Protein AF-A0A960PD73-F1 (afdb_monomer)

Secondary structure (DSSP, 8-state):
---PPPHHHHHHHHHHHHHH-TT--HHHHHHHHHHHHTTSPPPPGGGS--HHHHTT-TTS-GGGTHHHHHHHHHTT-HHHHTT--

Sequence (85 aa):
MSDQPTVSNVFRRAQEIRLSSANASFDDIRSQIVNEFSGQPFPSPAFLTIPELDNIAPEEDWTAGLPIVLRGIQTEDWNEIAHGI

Radius of gyration: 12.12 Å; Cα contacts (8 Å, |Δi|>4): 83; chains: 1; bounding box: 26×23×33 Å

Foldseek 3Di:
DDPADALVNLVVQLVVCCVVPVPDDLVNSLVVSCVVPVPHQQHDLVRLDDVVVCVVCVPDPLVQLSVQLVVCSVVVHSSSNSVSD

Solvent-accessible surface area (backbone atoms only — not comparable to full-atom values): 4994 Å² total; per-residue (Å²): 138,76,93,56,50,44,52,62,56,55,49,53,49,49,50,52,51,41,71,76,32,82,80,62,50,72,66,56,49,28,53,50,50,32,66,72,46,66,86,49,64,74,40,59,76,90,48,70,77,48,75,68,52,60,72,72,49,73,85,57,80,57,73,78,20,45,68,41,26,49,46,11,48,76,67,72,31,52,68,40,30,43,64,23,104

pLDDT: mean 75.27, std 13.69, range [37.81, 90.12]

Mean predicted aligned error: 7.28 Å

Structure (mmCIF, N/CA/C/O backbone):
data_AF-A0A960PD73-F1
#
_entry.id   AF-A0A960PD73-F1
#
loop_
_atom_site.group_PDB
_atom_site.id
_atom_site.type_symbol
_atom_site.label_atom_id
_atom_site.label_alt_id
_atom_site.label_comp_id
_atom_site.label_asym_id
_atom_site.label_entity_id
_atom_site.label_seq_id
_atom_site.pdbx_PDB_ins_code
_atom_site.Cartn_x
_atom_site.Cartn_y
_atom_site.Cartn_z
_atom_site.occupancy
_atom_site.B_iso_or_equiv
_atom_site.auth_seq_id
_atom_s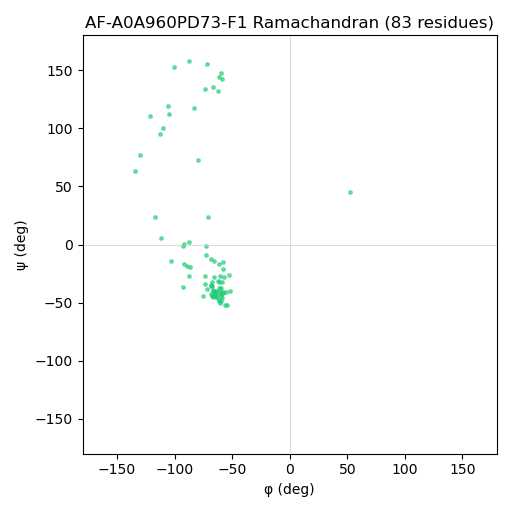ite.auth_comp_id
_atom_site.auth_asym_id
_atom_site.auth_atom_id
_atom_site.pdbx_PDB_model_num
ATOM 1 N N . MET A 1 1 ? 3.935 12.303 -18.678 1.00 37.81 1 MET A N 1
ATOM 2 C CA . MET A 1 1 ? 2.762 12.216 -17.793 1.00 37.81 1 MET A CA 1
ATOM 3 C C . MET A 1 1 ? 2.601 10.747 -17.487 1.00 37.81 1 MET A C 1
ATOM 5 O O . MET A 1 1 ? 2.235 10.004 -18.385 1.00 37.81 1 MET A O 1
ATOM 9 N N . SER A 1 2 ? 3.053 10.316 -16.316 1.00 45.72 2 SER A N 1
ATOM 10 C CA . SER A 1 2 ? 2.944 8.920 -15.903 1.00 45.72 2 SER A CA 1
ATOM 11 C C . SER A 1 2 ? 1.977 8.901 -14.735 1.00 45.72 2 SER A C 1
ATOM 13 O O . SER A 1 2 ? 2.385 9.158 -13.610 1.00 45.72 2 SER A O 1
ATOM 15 N N . ASP A 1 3 ? 0.701 8.636 -15.007 1.00 64.06 3 ASP A N 1
ATOM 16 C CA . ASP A 1 3 ? -0.356 8.448 -13.999 1.00 64.06 3 ASP A CA 1
ATOM 17 C C . ASP A 1 3 ? -0.198 7.123 -13.224 1.00 64.06 3 ASP A C 1
ATOM 19 O O . ASP A 1 3 ? -1.162 6.566 -12.706 1.00 64.06 3 ASP A O 1
ATOM 23 N N . GLN A 1 4 ? 1.020 6.573 -13.172 1.00 73.25 4 GLN A N 1
ATOM 24 C CA . GLN A 1 4 ? 1.303 5.334 -12.467 1.00 73.25 4 GLN A CA 1
ATOM 25 C C . GLN A 1 4 ? 1.516 5.655 -10.984 1.00 73.25 4 GLN A C 1
ATOM 27 O O . GLN A 1 4 ? 2.449 6.399 -10.656 1.00 73.25 4 GLN A O 1
ATOM 32 N N . PRO A 1 5 ? 0.673 5.133 -10.078 1.00 77.06 5 PRO A N 1
ATOM 33 C CA . PRO A 1 5 ? 0.849 5.350 -8.654 1.00 77.06 5 PRO A CA 1
ATOM 34 C C . PRO A 1 5 ? 2.185 4.755 -8.206 1.00 77.06 5 PRO A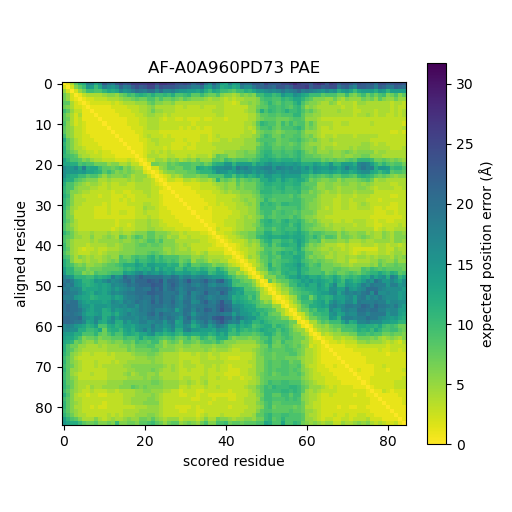 C 1
ATOM 36 O O . PRO A 1 5 ? 2.529 3.625 -8.541 1.00 77.06 5 PRO A O 1
ATOM 39 N N . THR A 1 6 ? 2.9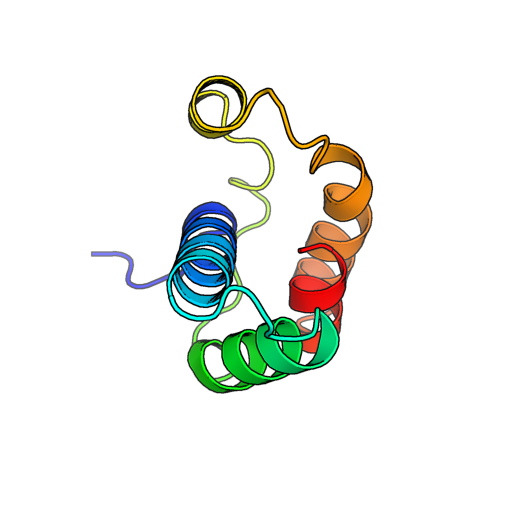66 5.522 -7.451 1.00 80.50 6 THR A N 1
ATOM 40 C CA . THR A 1 6 ? 4.175 5.017 -6.793 1.00 80.50 6 THR A CA 1
ATOM 41 C C . THR A 1 6 ? 3.817 4.438 -5.432 1.00 80.50 6 THR A C 1
ATOM 43 O O . THR A 1 6 ? 2.815 4.828 -4.834 1.00 80.50 6 THR A O 1
ATOM 46 N N . VAL A 1 7 ? 4.668 3.559 -4.899 1.00 78.19 7 VAL A N 1
ATOM 47 C CA . VAL A 1 7 ? 4.518 3.019 -3.536 1.00 78.19 7 VAL A CA 1
ATOM 48 C C . VAL A 1 7 ? 4.354 4.158 -2.519 1.00 78.19 7 VAL A C 1
ATOM 50 O O . VAL A 1 7 ? 3.465 4.117 -1.675 1.00 78.19 7 VAL A O 1
ATOM 53 N N . SER A 1 8 ? 5.106 5.249 -2.680 1.00 75.25 8 SER A N 1
ATOM 54 C CA . SER A 1 8 ? 4.995 6.454 -1.851 1.00 75.25 8 SER A CA 1
ATOM 55 C C . SER A 1 8 ? 3.638 7.140 -1.905 1.00 75.25 8 SER A C 1
ATOM 57 O O . SER A 1 8 ? 3.173 7.641 -0.884 1.00 75.25 8 SER A O 1
ATOM 59 N N . ASN A 1 9 ? 2.986 7.167 -3.069 1.00 80.62 9 ASN A N 1
ATOM 60 C CA . ASN A 1 9 ? 1.643 7.728 -3.182 1.00 80.62 9 ASN A CA 1
ATOM 61 C C . ASN A 1 9 ? 0.640 6.899 -2.379 1.00 80.62 9 ASN A C 1
ATOM 63 O O . ASN A 1 9 ? -0.206 7.474 -1.696 1.00 80.62 9 ASN A O 1
ATOM 67 N N . VAL A 1 10 ? 0.768 5.571 -2.424 1.00 82.19 10 VAL A N 1
ATOM 68 C CA . VAL A 1 10 ? -0.099 4.652 -1.677 1.00 82.19 10 VAL A CA 1
ATOM 69 C C . VAL A 1 10 ? 0.125 4.808 -0.169 1.00 82.19 10 VAL A C 1
ATOM 71 O O . VAL A 1 10 ? -0.835 4.968 0.580 1.00 82.19 10 VAL A O 1
ATOM 74 N N . PHE A 1 11 ? 1.383 4.880 0.276 1.00 78.75 11 PHE A N 1
ATOM 75 C CA . PHE A 1 11 ? 1.722 5.128 1.682 1.00 78.75 11 PHE A CA 1
ATOM 76 C C . PHE A 1 11 ? 1.212 6.475 2.189 1.00 78.75 11 PHE A C 1
ATOM 78 O O . PHE A 1 11 ? 0.576 6.545 3.240 1.00 78.75 11 PHE A O 1
ATOM 85 N N . ARG A 1 12 ? 1.456 7.555 1.438 1.00 79.12 12 ARG A N 1
ATOM 86 C CA . ARG A 1 12 ? 0.961 8.886 1.803 1.00 79.12 12 ARG A CA 1
ATOM 87 C C . ARG A 1 12 ? -0.556 8.873 1.933 1.00 79.12 12 ARG A C 1
ATOM 89 O O . ARG A 1 12 ? -1.094 9.441 2.879 1.00 79.12 12 ARG A O 1
ATOM 96 N N . ARG A 1 13 ? -1.241 8.176 1.026 1.00 85.38 13 ARG A N 1
ATOM 97 C CA . ARG A 1 13 ? -2.692 8.026 1.079 1.00 85.38 13 ARG A CA 1
ATOM 98 C C . ARG A 1 13 ? -3.149 7.254 2.319 1.00 85.38 13 ARG A C 1
ATOM 100 O O . ARG A 1 13 ? -4.092 7.686 2.974 1.00 85.38 13 ARG A O 1
ATOM 107 N N . ALA A 1 14 ? -2.462 6.174 2.684 1.00 83.00 14 ALA A N 1
ATOM 108 C CA . ALA A 1 14 ? -2.763 5.409 3.894 1.00 83.00 14 ALA A CA 1
ATOM 109 C C . ALA A 1 14 ? -2.595 6.260 5.166 1.00 83.00 14 ALA A C 1
ATOM 111 O O . ALA A 1 14 ? -3.462 6.246 6.042 1.00 83.00 14 ALA A O 1
ATOM 112 N N . GLN A 1 15 ? -1.538 7.079 5.233 1.00 78.75 15 GLN A N 1
ATOM 113 C CA . GLN A 1 15 ? -1.339 8.031 6.329 1.00 78.75 15 GLN A CA 1
ATOM 114 C C . GLN A 1 15 ? -2.424 9.110 6.369 1.00 78.75 15 GLN A C 1
ATO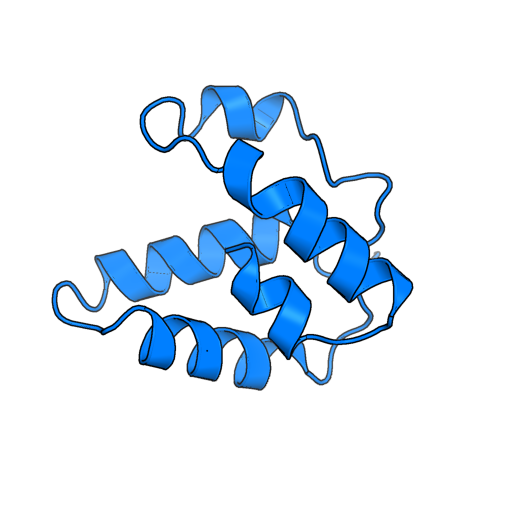M 116 O O . GLN A 1 15 ? -2.951 9.400 7.439 1.00 78.75 15 GLN A O 1
ATOM 121 N N . GLU A 1 16 ? -2.807 9.682 5.224 1.00 84.81 16 GLU A N 1
ATOM 122 C CA . GLU A 1 16 ? -3.903 10.656 5.147 1.00 84.81 16 GLU A CA 1
ATOM 123 C C . GLU A 1 16 ? -5.219 10.069 5.677 1.00 84.81 16 GLU A C 1
ATOM 125 O O . GLU A 1 16 ? -5.928 10.743 6.430 1.00 84.81 16 GLU A O 1
ATOM 130 N N . ILE A 1 17 ? -5.533 8.812 5.337 1.00 83.94 17 ILE A N 1
ATOM 131 C CA . ILE A 1 17 ? -6.722 8.109 5.840 1.00 83.94 17 ILE A CA 1
ATOM 132 C C . ILE A 1 17 ? -6.633 7.942 7.359 1.00 83.94 17 ILE A C 1
ATOM 134 O O . ILE A 1 17 ? -7.598 8.250 8.058 1.00 83.94 17 ILE A O 1
ATOM 138 N N . ARG A 1 18 ? -5.476 7.525 7.883 1.00 79.56 18 ARG A N 1
ATOM 139 C CA . ARG A 1 18 ? -5.254 7.342 9.325 1.00 79.56 18 ARG A CA 1
ATOM 140 C C . ARG A 1 18 ? -5.320 8.654 10.109 1.00 79.56 18 ARG A C 1
ATOM 142 O O . ARG A 1 18 ? -5.913 8.697 11.181 1.00 79.56 18 ARG A O 1
ATOM 149 N N . LEU A 1 19 ? -4.755 9.732 9.573 1.00 79.88 19 LEU A N 1
ATOM 150 C CA . LEU A 1 19 ? -4.824 11.069 10.170 1.00 79.88 19 LEU A CA 1
ATOM 151 C C . LEU A 1 19 ? -6.253 11.619 10.152 1.00 79.88 19 LEU A C 1
ATOM 153 O O . LEU A 1 19 ? -6.695 12.232 11.122 1.00 79.88 19 LEU A O 1
ATOM 157 N N . SER A 1 20 ? -6.986 11.377 9.063 1.00 82.00 20 SER A N 1
ATOM 158 C CA . SER A 1 20 ? -8.388 11.789 8.928 1.00 82.00 20 SER A CA 1
ATOM 159 C C . SER A 1 20 ? -9.330 10.931 9.778 1.00 82.00 20 SER A C 1
ATOM 161 O O . SER A 1 20 ? -10.386 11.400 10.199 1.00 82.00 20 SER A O 1
ATOM 163 N N . SER A 1 21 ? -8.939 9.686 10.054 1.00 74.81 21 SER A N 1
ATOM 164 C CA . SER A 1 21 ? -9.710 8.694 10.798 1.00 74.81 21 SER A CA 1
ATOM 165 C C . SER A 1 21 ? -8.841 8.073 11.889 1.00 74.81 21 SER A C 1
ATOM 167 O O . SER A 1 21 ? -8.396 6.934 11.774 1.00 74.81 21 SER A O 1
ATOM 169 N N . ALA A 1 22 ? -8.640 8.808 12.987 1.00 67.25 22 ALA A N 1
ATOM 170 C CA . ALA A 1 22 ? -7.784 8.388 14.104 1.00 67.25 22 ALA A CA 1
ATOM 171 C C . ALA A 1 22 ? -8.188 7.046 14.764 1.00 67.25 22 ALA A C 1
ATOM 173 O O . ALA A 1 22 ? -7.397 6.469 15.502 1.00 67.25 22 ALA A O 1
ATOM 174 N N . ASN A 1 23 ? -9.402 6.548 14.492 1.00 72.69 23 ASN A N 1
ATOM 175 C CA . ASN A 1 23 ? -9.927 5.266 14.978 1.00 72.69 23 ASN A CA 1
ATOM 176 C C . ASN A 1 23 ? -10.111 4.205 13.873 1.00 72.69 23 ASN A C 1
ATOM 178 O O . ASN A 1 23 ? -10.701 3.162 14.149 1.00 72.69 23 ASN A O 1
ATOM 182 N N . ALA A 1 24 ? -9.689 4.459 12.629 1.00 75.50 24 ALA A N 1
ATOM 183 C CA . ALA A 1 24 ? -9.802 3.458 11.568 1.00 75.50 24 ALA A CA 1
ATOM 184 C C . ALA A 1 24 ? -8.884 2.268 11.867 1.00 75.50 24 ALA A C 1
ATOM 186 O O . ALA A 1 24 ? -7.728 2.448 12.260 1.00 75.50 24 ALA A O 1
ATOM 187 N N . SER A 1 25 ? -9.399 1.051 11.687 1.00 81.12 25 SER A N 1
ATOM 188 C CA . SER A 1 25 ? -8.568 -0.143 11.800 1.00 81.12 25 SER A CA 1
ATOM 189 C C . SER A 1 25 ? -7.620 -0.242 10.601 1.00 81.12 25 SER A C 1
ATOM 191 O O . SER A 1 25 ? -7.903 0.279 9.520 1.00 81.12 25 SER A O 1
ATOM 193 N N . PHE A 1 26 ? -6.494 -0.936 10.769 1.00 78.44 26 PHE A N 1
ATOM 194 C CA . PHE A 1 26 ? -5.568 -1.190 9.661 1.00 78.44 26 PHE A CA 1
ATOM 195 C C . PHE A 1 26 ? -6.244 -1.944 8.503 1.00 78.44 26 PHE A C 1
ATOM 197 O O . PHE A 1 26 ? -5.942 -1.676 7.342 1.00 78.44 26 PHE A O 1
ATOM 204 N N . ASP A 1 27 ? -7.210 -2.820 8.798 1.00 81.81 27 ASP A N 1
ATOM 205 C CA . ASP A 1 27 ? -7.987 -3.532 7.779 1.00 81.81 27 ASP A CA 1
ATOM 206 C C . ASP A 1 27 ? -8.923 -2.598 6.991 1.00 81.81 27 ASP A C 1
ATOM 208 O O . ASP A 1 27 ? -9.082 -2.770 5.778 1.00 81.81 27 ASP A O 1
ATOM 212 N N . ASP A 1 28 ? -9.496 -1.576 7.636 1.00 85.81 28 ASP A N 1
ATOM 213 C CA . ASP A 1 28 ? -10.316 -0.562 6.956 1.00 85.81 28 ASP A CA 1
ATOM 214 C C . ASP A 1 28 ? -9.459 0.297 6.023 1.00 85.81 28 ASP A C 1
ATOM 216 O O . ASP A 1 28 ? -9.827 0.525 4.868 1.00 85.81 28 ASP A O 1
ATOM 220 N N . ILE A 1 29 ? -8.283 0.724 6.501 1.00 84.19 29 ILE A N 1
ATOM 221 C CA . ILE A 1 29 ? -7.319 1.498 5.708 1.00 84.19 29 ILE A CA 1
ATOM 222 C C . ILE A 1 29 ? -6.867 0.675 4.500 1.00 84.19 29 ILE A C 1
ATOM 224 O O . ILE A 1 29 ? -6.925 1.170 3.373 1.00 84.19 29 ILE A O 1
ATOM 228 N N . ARG A 1 30 ? -6.497 -0.599 4.702 1.00 85.56 30 ARG A N 1
ATOM 229 C CA . ARG A 1 30 ? -6.161 -1.520 3.609 1.00 85.56 30 ARG A CA 1
ATOM 230 C C . ARG A 1 30 ? -7.296 -1.603 2.599 1.00 85.56 30 ARG A C 1
ATOM 232 O O . ARG A 1 30 ? -7.063 -1.439 1.406 1.00 85.56 30 ARG A O 1
ATOM 239 N N . SER A 1 31 ? -8.515 -1.866 3.062 1.00 88.44 31 SER A N 1
ATOM 240 C CA . SER A 1 31 ? -9.674 -2.038 2.183 1.00 88.44 31 SER A CA 1
ATOM 241 C C . SER A 1 31 ? -9.939 -0.780 1.359 1.00 88.44 31 SER A C 1
ATOM 243 O O . SER A 1 31 ? -10.243 -0.864 0.170 1.00 88.44 31 SER A O 1
ATOM 245 N N . GLN A 1 32 ? -9.776 0.399 1.960 1.00 88.25 32 GLN A N 1
ATOM 246 C CA . GLN A 1 32 ? -9.918 1.670 1.263 1.00 88.25 32 GLN A CA 1
ATOM 247 C C . GLN A 1 32 ? -8.818 1.881 0.215 1.00 88.25 32 GLN A C 1
ATOM 249 O O . GLN A 1 32 ? -9.126 2.261 -0.911 1.00 88.25 32 GLN A O 1
ATOM 254 N N . ILE A 1 33 ? -7.563 1.563 0.543 1.00 88.00 33 ILE A N 1
ATOM 255 C CA . ILE A 1 33 ? -6.434 1.615 -0.395 1.00 88.00 33 ILE A CA 1
ATOM 256 C C . ILE A 1 33 ? -6.668 0.673 -1.582 1.00 88.00 33 ILE A C 1
ATOM 258 O O . ILE A 1 33 ? -6.583 1.098 -2.730 1.00 88.00 33 ILE A O 1
ATOM 262 N N . VAL A 1 34 ? -7.018 -0.591 -1.333 1.00 90.12 34 VAL A N 1
ATOM 263 C CA . VAL A 1 34 ? -7.296 -1.557 -2.407 1.00 90.12 34 VAL A CA 1
ATOM 264 C C . VAL A 1 34 ? -8.446 -1.062 -3.284 1.00 90.12 34 VAL A C 1
ATOM 266 O O . VAL A 1 34 ? -8.344 -1.102 -4.506 1.00 90.12 34 VAL A O 1
ATOM 269 N N . ASN A 1 35 ? -9.516 -0.525 -2.699 1.00 90.06 35 ASN A N 1
ATOM 270 C CA . ASN A 1 35 ? -10.632 0.020 -3.472 1.00 90.06 35 ASN A CA 1
ATOM 271 C C . ASN A 1 35 ? -10.236 1.242 -4.320 1.00 90.06 35 ASN A C 1
ATOM 273 O O . ASN A 1 35 ? -10.679 1.346 -5.461 1.00 90.06 35 ASN A O 1
ATOM 277 N N . GLU A 1 36 ? -9.400 2.145 -3.802 1.00 88.19 36 GLU A N 1
ATOM 278 C CA . GLU A 1 36 ? -8.944 3.333 -4.538 1.00 88.19 36 GLU A CA 1
ATOM 279 C C . GLU A 1 36 ? -7.952 2.986 -5.664 1.00 88.19 36 GLU A C 1
ATOM 281 O O . GLU A 1 36 ? -8.014 3.577 -6.744 1.00 88.19 36 GLU A O 1
ATOM 286 N N . PHE A 1 37 ? -7.058 2.019 -5.435 1.00 86.56 37 PHE A N 1
ATOM 287 C CA . PHE A 1 37 ? -5.949 1.714 -6.343 1.00 86.56 37 PHE A CA 1
ATOM 288 C C . PHE A 1 37 ? -6.151 0.468 -7.220 1.00 86.56 37 PHE A C 1
ATOM 290 O O . PHE A 1 37 ? -5.452 0.333 -8.219 1.00 86.56 37 PHE A O 1
ATOM 297 N N . SER A 1 38 ? -7.125 -0.406 -6.941 1.00 82.69 38 SER A N 1
ATOM 298 C CA . SER A 1 38 ? -7.368 -1.646 -7.714 1.00 82.69 38 SER A CA 1
ATOM 299 C C . SER A 1 38 ? -7.647 -1.440 -9.207 1.00 82.69 38 SER A C 1
ATOM 301 O O . SER A 1 38 ? -7.451 -2.362 -9.996 1.00 82.69 38 SER A O 1
ATOM 303 N N . GLY A 1 39 ? -8.077 -0.242 -9.613 1.00 82.31 39 GLY A N 1
ATOM 304 C CA . GLY A 1 39 ? -8.264 0.139 -11.017 1.00 82.31 39 GLY A CA 1
ATOM 305 C C . GLY A 1 39 ? -7.053 0.822 -11.665 1.00 82.31 39 GLY A C 1
ATOM 306 O O . GLY A 1 39 ? -7.123 1.192 -12.837 1.00 82.31 39 GLY A O 1
ATOM 307 N N . GLN A 1 40 ? -5.970 1.035 -10.916 1.00 84.50 40 GLN A N 1
ATOM 308 C CA . GLN A 1 40 ? -4.757 1.701 -11.381 1.00 84.50 40 GLN A CA 1
ATOM 309 C C . GLN A 1 40 ? -3.660 0.689 -11.735 1.00 84.50 40 GLN A C 1
ATOM 311 O O . GLN A 1 40 ? -3.618 -0.410 -11.173 1.00 84.50 40 GLN A O 1
ATOM 316 N N . PRO A 1 41 ? -2.744 1.044 -12.656 1.00 84.25 41 PRO A N 1
ATOM 317 C CA . PRO A 1 41 ? -1.572 0.221 -12.923 1.00 84.25 41 PRO A CA 1
ATOM 318 C C . PRO A 1 41 ? -0.732 0.048 -11.655 1.00 84.25 41 PRO A C 1
ATOM 320 O O . PRO A 1 41 ? -0.574 0.984 -10.870 1.00 84.25 41 PRO A O 1
ATOM 323 N N . PHE A 1 42 ? -0.168 -1.146 -11.474 1.00 84.06 42 PHE A N 1
ATOM 324 C CA . PHE A 1 42 ? 0.647 -1.461 -10.305 1.00 84.06 42 PHE A CA 1
ATOM 325 C C . PHE A 1 42 ? 1.866 -0.538 -10.195 1.00 84.06 42 PHE A C 1
ATOM 327 O O . PHE A 1 42 ? 2.419 -0.132 -11.224 1.00 84.06 42 PHE A O 1
ATOM 334 N N . PRO A 1 43 ? 2.320 -0.215 -8.973 1.00 80.31 43 PRO A N 1
ATOM 335 C CA . PRO A 1 43 ? 3.517 0.583 -8.775 1.00 80.31 43 PRO A CA 1
ATOM 336 C C . PRO A 1 43 ? 4.743 -0.105 -9.360 1.00 80.31 43 PRO A C 1
ATOM 338 O O . PRO A 1 43 ? 4.892 -1.321 -9.273 1.00 80.31 43 PRO A O 1
ATOM 341 N N . SER A 1 44 ? 5.666 0.677 -9.915 1.00 78.19 44 SER A N 1
ATOM 342 C CA . SER A 1 44 ? 6.938 0.113 -10.359 1.00 78.19 44 SER A CA 1
ATOM 343 C C . SER A 1 44 ? 7.824 -0.222 -9.151 1.00 78.19 44 SER A C 1
ATOM 345 O O . SER A 1 44 ? 8.017 0.638 -8.282 1.00 78.19 44 SER A O 1
ATOM 347 N N . PRO A 1 45 ? 8.445 -1.418 -9.117 1.00 73.94 45 PRO A N 1
ATOM 348 C CA . PRO A 1 45 ? 9.370 -1.792 -8.051 1.00 73.94 45 PRO A CA 1
ATOM 349 C C . PRO A 1 45 ? 10.645 -0.933 -8.055 1.00 73.94 45 PRO A C 1
ATOM 351 O O . PRO A 1 45 ? 11.361 -0.890 -7.060 1.00 73.94 45 PRO A O 1
ATOM 354 N N . ALA A 1 46 ? 10.911 -0.188 -9.137 1.00 68.38 46 ALA A N 1
ATOM 355 C CA . ALA A 1 46 ? 12.023 0.759 -9.219 1.00 68.38 46 ALA A CA 1
ATOM 356 C C . ALA A 1 46 ? 11.936 1.902 -8.185 1.00 68.38 46 ALA A C 1
ATOM 358 O O . ALA A 1 46 ? 12.941 2.557 -7.925 1.00 68.38 46 ALA A O 1
ATOM 359 N N . PHE A 1 47 ? 10.757 2.129 -7.592 1.00 65.38 47 PHE A N 1
ATOM 360 C CA . PHE A 1 47 ? 10.501 3.184 -6.605 1.00 65.38 47 PHE A CA 1
ATOM 361 C C . PHE A 1 47 ? 10.092 2.635 -5.227 1.00 65.38 47 PHE A C 1
ATOM 363 O O . PHE A 1 47 ? 9.423 3.327 -4.465 1.00 65.38 47 PHE A O 1
ATOM 370 N N . LEU A 1 48 ? 10.466 1.392 -4.901 1.00 64.06 48 LEU A N 1
ATOM 371 C CA . LEU A 1 48 ? 10.234 0.803 -3.571 1.00 64.06 48 LEU A CA 1
ATOM 372 C C . LEU A 1 48 ? 11.062 1.470 -2.469 1.00 64.06 48 LEU A C 1
ATOM 374 O O . LEU A 1 48 ? 10.596 1.620 -1.346 1.00 64.06 48 LEU A O 1
ATOM 378 N N . THR A 1 49 ? 12.283 1.885 -2.792 1.00 55.69 49 THR A N 1
ATOM 379 C CA . THR A 1 49 ? 13.170 2.614 -1.887 1.00 55.69 49 THR A CA 1
ATOM 380 C C . THR A 1 49 ? 13.280 4.042 -2.389 1.00 55.69 49 THR A C 1
ATOM 382 O O . THR A 1 49 ? 14.010 4.298 -3.349 1.00 55.69 49 THR A O 1
ATOM 385 N N . ILE A 1 50 ? 12.547 4.974 -1.782 1.00 53.12 50 ILE A N 1
ATOM 386 C CA . ILE A 1 50 ? 12.746 6.398 -2.058 1.00 53.12 50 ILE A CA 1
ATOM 387 C C . ILE A 1 50 ? 13.492 7.002 -0.862 1.00 53.12 50 ILE A C 1
ATOM 389 O O . ILE A 1 50 ? 12.896 7.105 0.209 1.00 53.12 50 ILE A O 1
ATOM 393 N N . PRO A 1 51 ? 14.758 7.433 -1.027 1.00 49.94 51 PRO A N 1
ATOM 394 C CA . PRO A 1 51 ? 15.515 8.140 0.013 1.00 49.94 51 PRO A CA 1
ATOM 395 C C . PRO A 1 51 ? 14.766 9.354 0.586 1.00 49.94 51 PRO A C 1
ATOM 397 O O . PRO A 1 51 ? 14.984 9.754 1.722 1.00 49.94 51 PRO A O 1
ATOM 400 N N . GLU A 1 52 ? 13.860 9.941 -0.198 1.00 47.19 52 GLU A N 1
ATOM 401 C CA . GLU A 1 52 ? 12.996 11.043 0.225 1.00 47.19 52 GLU A CA 1
ATOM 402 C C . GLU A 1 52 ? 11.952 10.618 1.273 1.00 47.19 52 GLU A C 1
ATOM 404 O O . GLU A 1 52 ? 11.682 11.399 2.176 1.00 47.19 52 GLU A O 1
ATOM 409 N N . LEU A 1 53 ? 11.402 9.395 1.219 1.00 48.75 53 LEU A N 1
ATOM 410 C CA . LEU A 1 53 ? 10.469 8.895 2.243 1.00 48.75 53 LEU A CA 1
ATOM 411 C C . LEU A 1 53 ? 11.166 8.548 3.558 1.00 48.75 53 LEU A C 1
ATOM 413 O O . LEU A 1 53 ? 10.596 8.778 4.623 1.00 48.75 53 LEU A O 1
ATOM 417 N N . ASP A 1 54 ? 12.405 8.062 3.473 1.00 48.97 54 ASP A N 1
ATOM 418 C CA . ASP A 1 54 ? 13.273 7.793 4.628 1.00 48.97 54 ASP A CA 1
ATOM 419 C C . ASP A 1 54 ? 13.476 9.067 5.476 1.0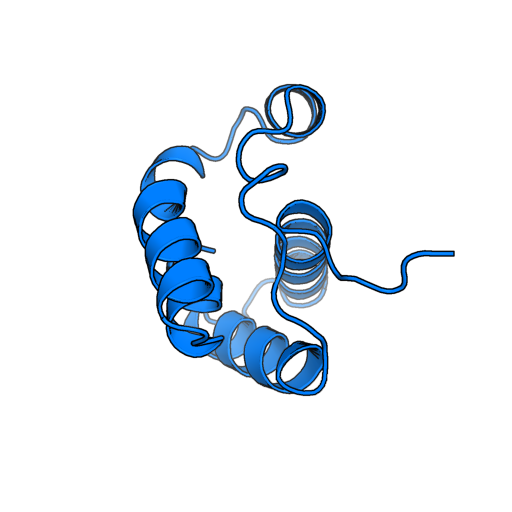0 48.97 54 ASP A C 1
ATOM 421 O O . ASP A 1 54 ? 13.628 9.020 6.693 1.00 48.97 54 ASP A O 1
ATOM 425 N N . ASN A 1 55 ? 13.388 10.235 4.828 1.00 48.19 55 ASN A N 1
ATOM 426 C CA . ASN A 1 55 ? 13.498 11.550 5.453 1.00 48.19 55 ASN A CA 1
ATOM 427 C C . ASN A 1 55 ? 12.140 12.151 5.887 1.00 48.19 55 ASN A C 1
ATOM 429 O O . ASN A 1 55 ? 12.116 13.104 6.662 1.00 48.19 55 ASN A O 1
ATOM 433 N N . ILE A 1 56 ? 11.010 11.638 5.378 1.00 51.22 56 ILE A N 1
ATOM 434 C CA . ILE A 1 56 ? 9.654 12.173 5.629 1.00 51.22 56 ILE A CA 1
ATOM 435 C C . ILE A 1 56 ? 8.972 11.476 6.814 1.00 51.22 56 ILE A C 1
ATOM 437 O O . ILE A 1 56 ? 8.265 12.141 7.569 1.00 51.22 56 ILE A O 1
ATOM 441 N N . ALA A 1 57 ? 9.180 10.168 6.998 1.00 49.53 57 ALA A N 1
ATOM 442 C CA . ALA A 1 57 ? 8.599 9.410 8.112 1.00 49.53 57 ALA A CA 1
ATOM 443 C C . ALA A 1 57 ? 9.632 8.484 8.793 1.00 49.53 57 ALA A C 1
ATOM 445 O O . ALA A 1 57 ? 9.461 7.267 8.780 1.00 49.53 57 ALA A O 1
ATOM 446 N N . PRO A 1 58 ? 10.700 9.041 9.398 1.00 49.09 58 PRO A N 1
ATOM 447 C CA . PRO A 1 58 ? 11.748 8.260 10.066 1.00 49.09 58 PRO A CA 1
ATOM 448 C C . PRO A 1 58 ? 11.284 7.552 11.354 1.00 49.09 58 PRO A C 1
ATOM 450 O O . PRO A 1 58 ? 12.011 6.716 11.882 1.00 49.09 58 PRO A O 1
ATOM 453 N N . GLU A 1 59 ? 10.105 7.890 11.891 1.00 46.88 59 GLU A N 1
ATOM 454 C CA . GLU A 1 59 ? 9.582 7.308 13.139 1.00 46.88 59 GLU A CA 1
ATOM 455 C C . GLU A 1 59 ? 8.797 5.996 12.944 1.00 46.88 59 GLU A C 1
ATOM 457 O O . GLU A 1 59 ? 8.650 5.235 13.900 1.00 46.88 59 GLU A O 1
ATOM 462 N N . GLU A 1 60 ? 8.313 5.698 11.733 1.00 52.91 60 GLU A N 1
ATOM 463 C CA . GLU A 1 60 ? 7.638 4.432 11.422 1.00 52.91 60 GLU A CA 1
ATOM 464 C C . GLU A 1 60 ? 8.569 3.547 10.594 1.00 52.91 60 GLU A C 1
ATOM 466 O O . GLU A 1 60 ? 8.978 3.918 9.501 1.00 52.91 60 GLU A O 1
ATOM 471 N N . ASP A 1 61 ? 8.914 2.362 11.099 1.00 56.72 61 ASP A N 1
ATOM 472 C CA . ASP A 1 61 ? 9.786 1.421 10.390 1.00 56.72 61 ASP A CA 1
ATOM 473 C C . ASP A 1 61 ? 8.996 0.650 9.314 1.00 56.72 61 ASP A C 1
ATOM 475 O O . ASP A 1 61 ? 8.651 -0.525 9.456 1.00 56.72 61 ASP A O 1
ATOM 479 N N . TRP A 1 62 ? 8.656 1.339 8.222 1.00 63.22 62 TRP A N 1
ATOM 480 C CA . TRP A 1 62 ? 7.927 0.780 7.073 1.00 63.22 62 TRP A CA 1
ATOM 481 C C . TRP A 1 62 ? 8.791 -0.166 6.227 1.00 63.22 62 TRP A C 1
ATOM 483 O O . TRP A 1 62 ? 8.271 -0.889 5.372 1.00 63.22 62 TRP A O 1
ATOM 493 N N . THR A 1 63 ? 10.102 -0.239 6.494 1.00 63.38 63 THR A N 1
ATOM 494 C CA . THR A 1 63 ? 11.002 -1.180 5.813 1.00 63.38 63 THR A CA 1
ATOM 495 C C . THR A 1 63 ? 10.606 -2.638 6.048 1.00 63.38 63 THR A C 1
ATOM 497 O O . THR A 1 63 ? 10.809 -3.479 5.169 1.00 63.38 63 THR A O 1
ATOM 500 N N . ALA A 1 64 ? 9.947 -2.929 7.175 1.00 68.62 64 ALA A N 1
ATOM 501 C CA . ALA A 1 64 ? 9.417 -4.250 7.497 1.00 68.62 64 ALA A CA 1
ATOM 502 C C . ALA A 1 64 ? 8.346 -4.732 6.497 1.00 68.62 64 ALA A C 1
ATOM 504 O O . ALA A 1 64 ? 8.237 -5.931 6.235 1.00 68.62 64 ALA A O 1
ATOM 505 N N . GLY A 1 65 ? 7.578 -3.805 5.916 1.00 74.75 65 GLY A N 1
ATOM 506 C CA . GLY A 1 65 ? 6.516 -4.098 4.955 1.00 74.75 65 GLY A CA 1
ATOM 507 C C . GLY A 1 65 ? 6.981 -4.144 3.497 1.00 74.75 65 GLY A C 1
ATOM 508 O O . GLY A 1 65 ? 6.323 -4.763 2.659 1.00 74.75 65 GLY A O 1
ATOM 509 N N . LEU A 1 66 ? 8.149 -3.575 3.177 1.00 78.25 66 LEU A N 1
ATOM 510 C CA . LEU A 1 66 ? 8.667 -3.492 1.804 1.00 78.25 66 LEU A CA 1
ATOM 511 C C . LEU A 1 66 ? 8.787 -4.834 1.069 1.00 78.25 66 LEU A C 1
ATOM 513 O O . LEU A 1 66 ? 8.428 -4.875 -0.110 1.00 78.25 66 LEU A O 1
ATOM 517 N N . PRO A 1 67 ? 9.239 -5.940 1.695 1.00 82.44 67 PRO A N 1
ATOM 518 C CA . PRO A 1 67 ? 9.265 -7.238 1.026 1.00 82.44 67 PRO A CA 1
ATOM 519 C C . PRO A 1 67 ? 7.868 -7.721 0.619 1.00 82.44 67 PRO A C 1
ATOM 521 O O . PRO A 1 67 ? 7.725 -8.384 -0.405 1.00 82.44 67 PRO A O 1
ATOM 524 N N . ILE A 1 68 ? 6.842 -7.373 1.403 1.00 85.06 68 ILE A N 1
ATOM 525 C CA . ILE A 1 68 ? 5.443 -7.731 1.144 1.00 85.06 68 ILE A CA 1
ATOM 526 C C . ILE A 1 68 ? 4.891 -6.860 0.013 1.00 85.06 68 ILE A C 1
ATOM 528 O O . ILE A 1 68 ? 4.303 -7.390 -0.925 1.00 85.06 68 ILE A O 1
ATOM 532 N N . VAL A 1 69 ? 5.169 -5.551 0.034 1.00 84.56 69 VAL A N 1
ATOM 533 C CA . VAL A 1 69 ? 4.808 -4.646 -1.069 1.00 84.56 69 VAL A CA 1
ATOM 534 C C . VAL A 1 69 ? 5.454 -5.093 -2.380 1.00 84.56 69 VAL A C 1
ATOM 536 O O . VAL A 1 69 ? 4.781 -5.174 -3.405 1.00 84.56 69 VAL A O 1
ATOM 539 N N . LEU A 1 70 ? 6.750 -5.421 -2.358 1.00 84.12 70 LEU A N 1
ATOM 540 C CA . LEU A 1 70 ? 7.473 -5.920 -3.528 1.00 84.12 70 LEU A CA 1
ATOM 541 C C . LEU A 1 70 ? 6.847 -7.211 -4.059 1.00 84.12 70 LEU A C 1
ATOM 543 O O . LEU A 1 70 ? 6.678 -7.339 -5.271 1.00 84.12 70 LEU A O 1
ATOM 547 N N . ARG A 1 71 ? 6.501 -8.147 -3.168 1.00 86.62 71 ARG A N 1
ATOM 548 C CA . ARG A 1 71 ? 5.830 -9.393 -3.546 1.00 86.62 71 ARG A CA 1
ATOM 549 C C . ARG A 1 71 ? 4.498 -9.097 -4.227 1.00 86.62 71 ARG A C 1
ATOM 551 O O . ARG A 1 71 ? 4.309 -9.556 -5.345 1.00 86.62 71 ARG A O 1
ATOM 558 N N . GLY A 1 72 ? 3.673 -8.232 -3.639 1.00 87.31 72 GLY A N 1
ATOM 559 C CA . GLY A 1 72 ? 2.402 -7.809 -4.222 1.00 87.31 72 GLY A CA 1
ATOM 560 C C . GLY A 1 72 ? 2.544 -7.131 -5.585 1.00 87.31 72 GLY A C 1
ATOM 561 O O . GLY A 1 72 ? 1.750 -7.386 -6.482 1.00 87.31 72 GLY A O 1
ATOM 562 N N . ILE A 1 73 ? 3.588 -6.323 -5.794 1.00 86.50 73 ILE A N 1
ATOM 563 C CA . ILE A 1 73 ? 3.898 -5.746 -7.112 1.00 86.50 73 ILE A CA 1
ATOM 564 C C . ILE A 1 73 ? 4.260 -6.844 -8.120 1.00 86.50 73 ILE A C 1
ATOM 566 O O . ILE A 1 73 ? 3.786 -6.820 -9.251 1.00 86.50 73 ILE A O 1
ATOM 570 N N . GLN A 1 74 ? 5.097 -7.807 -7.725 1.00 86.69 74 GLN A N 1
ATOM 571 C CA . GLN A 1 74 ? 5.524 -8.912 -8.592 1.00 86.69 74 GLN A CA 1
ATOM 572 C C . GLN A 1 74 ? 4.385 -9.877 -8.931 1.00 86.69 74 GLN A C 1
ATOM 574 O O . GLN A 1 74 ? 4.385 -10.459 -10.014 1.00 86.69 74 GLN A O 1
ATOM 579 N N . THR A 1 75 ? 3.443 -10.064 -8.008 1.00 89.69 75 THR A N 1
ATOM 580 C CA . THR A 1 75 ? 2.262 -10.913 -8.190 1.00 89.69 75 THR A CA 1
ATOM 581 C C . THR A 1 75 ? 1.055 -10.152 -8.726 1.00 89.69 75 THR A C 1
ATOM 583 O O . THR A 1 75 ? 0.007 -10.768 -8.892 1.00 89.69 75 THR A O 1
ATOM 586 N N . GLU A 1 76 ? 1.187 -8.846 -8.980 1.00 88.50 76 GLU A N 1
ATOM 587 C CA . GLU A 1 76 ? 0.097 -7.976 -9.431 1.00 88.50 76 GLU A CA 1
ATOM 588 C C . GLU A 1 76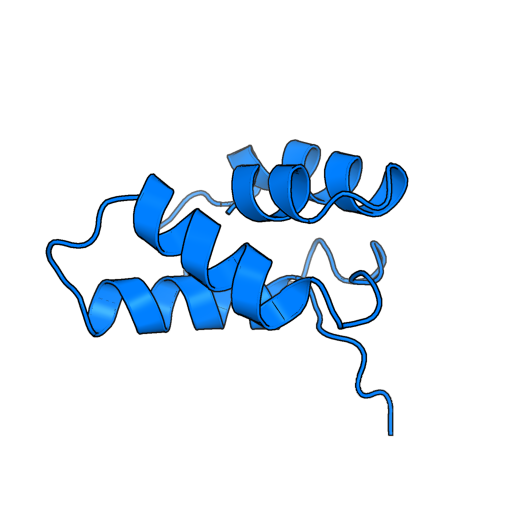 ? -1.140 -8.073 -8.509 1.00 88.50 76 GLU A C 1
ATOM 590 O O . GLU A 1 76 ? -2.281 -8.184 -8.958 1.00 88.50 76 GLU A O 1
ATOM 595 N N . ASP A 1 77 ? -0.913 -8.040 -7.189 1.00 89.62 77 ASP A N 1
ATOM 596 C CA . ASP A 1 77 ? -1.958 -8.124 -6.165 1.00 89.62 77 ASP A CA 1
ATOM 597 C C . ASP A 1 77 ? -1.951 -6.898 -5.241 1.00 89.62 77 ASP A C 1
ATOM 599 O O . ASP A 1 77 ? -1.068 -6.702 -4.400 1.00 89.62 77 ASP A O 1
ATOM 603 N N . TRP A 1 78 ? -2.996 -6.078 -5.367 1.00 87.94 78 TRP A N 1
ATOM 604 C CA . TRP A 1 78 ? -3.200 -4.900 -4.528 1.00 87.94 78 TRP A CA 1
ATOM 605 C C . TRP A 1 78 ? -3.455 -5.241 -3.058 1.00 87.94 78 TRP A C 1
ATOM 607 O O . TRP A 1 78 ? -3.101 -4.438 -2.196 1.00 87.94 78 TRP A O 1
ATOM 617 N N . ASN A 1 79 ? -4.020 -6.413 -2.747 1.00 88.44 79 ASN A N 1
ATOM 618 C CA . ASN A 1 79 ? -4.219 -6.833 -1.359 1.00 88.44 79 ASN A CA 1
ATOM 619 C C . ASN A 1 79 ? -2.888 -7.086 -0.666 1.00 88.44 79 ASN A C 1
ATOM 621 O O . ASN A 1 79 ? -2.731 -6.715 0.493 1.00 88.44 79 ASN A O 1
ATOM 625 N N . GLU A 1 80 ? -1.933 -7.687 -1.374 1.00 87.44 80 GLU A N 1
ATOM 626 C CA . GLU A 1 80 ? -0.577 -7.876 -0.869 1.00 87.44 80 GLU A CA 1
ATOM 627 C C . GLU A 1 80 ? 0.173 -6.551 -0.743 1.00 87.44 80 GLU A C 1
ATOM 629 O O . GLU A 1 80 ? 0.819 -6.311 0.275 1.00 87.44 80 GLU A O 1
ATOM 634 N N . ILE A 1 81 ? 0.043 -5.659 -1.731 1.00 86.25 81 ILE A N 1
ATOM 635 C CA . ILE A 1 81 ? 0.635 -4.316 -1.663 1.00 86.25 81 ILE A CA 1
ATOM 636 C C . ILE A 1 81 ? 0.140 -3.588 -0.421 1.00 86.25 81 ILE A C 1
ATOM 638 O O . ILE A 1 81 ? 0.937 -3.143 0.396 1.00 86.25 81 ILE A O 1
ATOM 642 N N . ALA A 1 82 ? -1.173 -3.538 -0.233 1.00 86.31 82 ALA A N 1
ATOM 643 C CA . ALA A 1 82 ? -1.778 -2.923 0.934 1.00 86.31 82 ALA A CA 1
ATOM 644 C C . ALA A 1 82 ? -1.588 -3.760 2.215 1.00 86.31 82 ALA A C 1
ATOM 646 O O . ALA A 1 82 ? -2.045 -3.355 3.280 1.00 86.31 82 ALA A O 1
ATOM 647 N N . HIS A 1 83 ? -0.946 -4.933 2.135 1.00 85.12 83 HIS A N 1
ATOM 648 C CA . HIS A 1 83 ? -0.518 -5.709 3.296 1.00 85.12 83 HIS A CA 1
ATOM 649 C C . HIS A 1 83 ? 0.857 -5.335 3.817 1.00 85.12 83 HIS A C 1
ATOM 651 O O . HIS A 1 83 ? 1.109 -5.485 5.009 1.00 85.12 83 HIS A O 1
ATOM 657 N N . GLY A 1 84 ? 1.722 -4.826 2.947 1.00 78.19 84 GLY A N 1
ATOM 658 C CA . GLY A 1 84 ? 3.000 -4.254 3.349 1.00 78.19 84 GLY A CA 1
ATOM 659 C C . GLY A 1 84 ? 2.938 -2.770 3.723 1.00 78.19 84 GLY A C 1
ATOM 660 O O . GLY A 1 84 ? 3.987 -2.198 4.001 1.00 78.19 84 GLY A O 1
ATOM 661 N N . ILE A 1 85 ? 1.751 -2.158 3.695 1.00 76.12 85 ILE A N 1
ATOM 662 C CA . ILE A 1 85 ? 1.472 -0.778 4.124 1.00 76.12 85 ILE A CA 1
ATOM 663 C C . ILE A 1 85 ? 0.766 -0.820 5.474 1.00 76.12 85 ILE A C 1
ATOM 665 O O . ILE A 1 85 ? 1.142 -0.007 6.342 1.00 76.12 85 ILE A O 1
#

=== Feature glossary ===
Legend for the data blocks above and below:

— What the protein is —

The amino-acid sequence is the protein's primary structure: the linear order of residues from the N-terminus to the C-terminus, written in one-letter code. Everything else here — the 3D coordinates, the secondary structure, the domain annotations — is ultimately a consequence of this string.

Database cross-references. InterPro integrates a dozen domain/family signature databases into unified entries with residue-range hits. GO terms attach function/process/location labels with evidence codes. CATH codes position the fold in a four-level structural taxonomy. Organism is the NCBI-taxonomy species name.

— Where its atoms are —

The mmCIF block holds the 3D Cartesian coordinates of each backbone atom (N, Cα, C, O) in ångströms. mmCIF is the PDB's canonical archive format — a tagged-loop text representation of the atomic model.

The six renders are orthographic views along the three Cartesian axes in both directions. Representation (cartoon, sticks, or surface) and color scheme (sequence-rainbow or by-chain) vary across proteins so the training set covers all the common visualization conventions.

— Local backbone conformation —

Secondary structure is the local, repeating backbone conformation. DSSP classifies 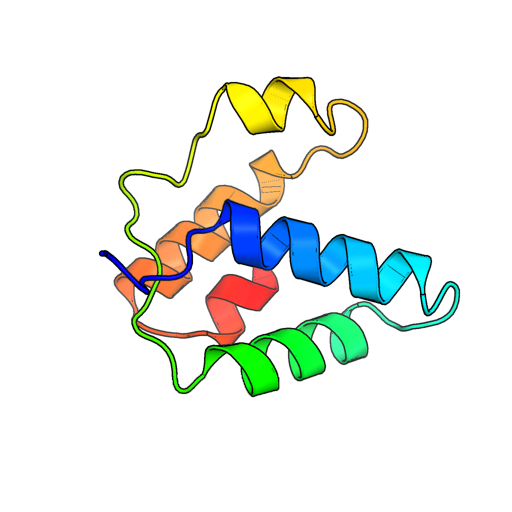it into eight states by reading the hydrogen-bond network: three helix types (H, G, I), two β types (E, B), two non-regular types (T, S), and unstructured coil (-).

SS3 is a coarse helix/strand/coil call (letters a/b/c) made by the P-SEA algorithm from inter-Cα distances and dihedrals. It is less detailed than DSSP but needs only Cα positions.

Backbone dihedral angles. Every residue except chain termini has a φ (preceding-C → N → Cα → C) and a ψ (N → Cα → C → next-N). They are reported in degrees following the IUPAC sign convention. Secondary structure is essentially a statement about which (φ, ψ) basin each residue occupies.

— Global shape and packing —

The geometric summary reports three shape descriptors. Rg (radius of gyration) measures how spread out the Cα atoms are about their centre of mass; compact globular proteins have small Rg, elongated or unfolded ones large. Cα contacts (<8 Å, |i−j|>4) count long-range residue pairs in spatial proximity — high for tightly packed folds, near zero for rods or random coil. The bounding-box extents give the protein's footprint along x, y, z in Å.

Solvent accessibility: the surface area of each residue that a 1.4 Å water probe can touch, in Å². When only backbone atoms are present the absolute values are lower than full-atom SASA (side chains contribute most of the area) and are flagged as backbone-only.

Plot images: a contact map (which residues are close in 3D, as an N×N binary image), a Ramachandran scatter (backbone torsion angles, revealing secondary-structure composition at a glance), and — for AlphaFold structures — a PAE heatmap (pairwise prediction confidence).

— Structural neighborhood —

Foldseek's 3Di representation compresses backbone geometry into a per-residue letter drawn from a learned twenty-state alphabet. It captures the tertiary interaction pattern around each residue — which residues are packed against it in space, regardles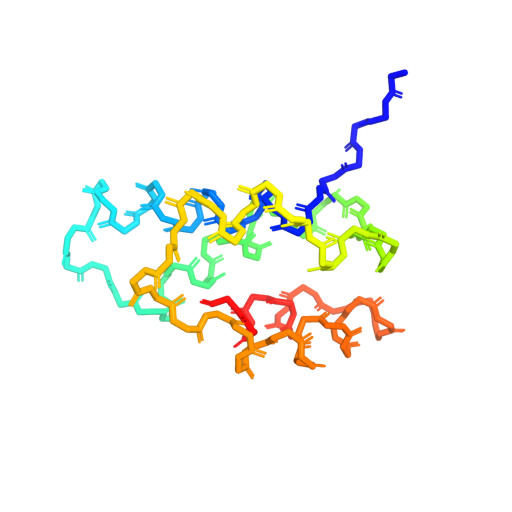s of where they are in sequence.

Structural nearest neighbors (via Foldseek easy-search vs the PDB). Reported per hit: target PDB id, E-value, and alignment TM-score. A TM-score above ~0.5 is the conventional threshold for 'same fold'.

— Confidence and disorder —

pLDDT (predicted Local Distance Difference Test) is AlphaFold's per-residue confidence score, ranging from 0 to 100. Values above 90 indicate high confidence (typically well-packed cores); 70–90 is confident; 50–70 low confidence; below 50 usually means the region is disordered or the prediction is unreliable there. AlphaFold stores pLDDT in the mmCIF B-factor column.

For experimental (PDB) structures, the B-factor (temperature factor) quantifies the positional spread of each atom in the crystal — a combination of thermal vibration and static disorder — in units of Å². High B-factors mark flexible loops or poorly resolved regions; low B-factors mark the rigid, well-ordered core.

Predicted Aligned Er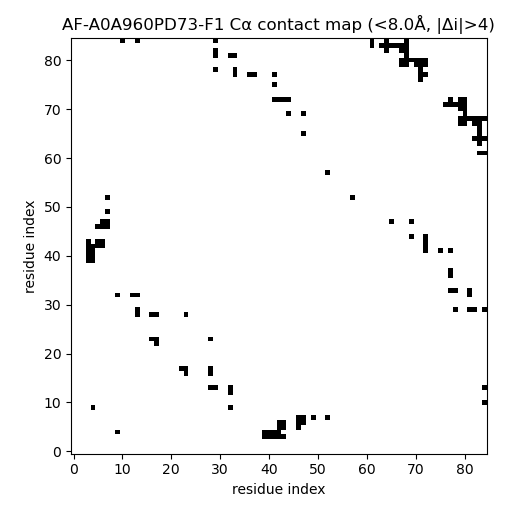ror (PAE) is an AlphaFold confidence matrix: entry (i, j) is the expected error in the position of residue j, in ångströms, when the prediction is superimposed on the true structure at residue i. Low PAE within a block of residues means that block is internally rigid and well-predicted; high PAE between two blocks means their relative placement is uncertain even if each block individually is confident.